Protein AF-A0A416MH92-F1 (afdb_monomer)

Sequence (114 aa):
MVQPNKKQSNAKLQWHPAFCAAAELELRLNKADLEFKREYNLSKKPLQMDLLIIEKRKNVQIQNEIGRIFRRHNVIEYKSPDDGMTIDDFFKTLGYAYLYKGLGEKVEQIPLES

pLDDT: mean 86.27, std 12.52, range [40.22, 97.62]

Structure (mmCIF, N/CA/C/O backbone):
data_AF-A0A416MH92-F1
#
_entry.id   AF-A0A416MH92-F1
#
loop_
_atom_site.group_PDB
_atom_site.id
_atom_site.type_symbol
_atom_site.label_atom_id
_atom_site.label_alt_id
_atom_site.label_comp_id
_atom_site.label_asym_id
_atom_site.label_entity_id
_atom_site.label_seq_id
_atom_site.pdbx_PDB_ins_code
_atom_site.Cartn_x
_atom_site.Cartn_y
_atom_site.Cartn_z
_atom_site.occupancy
_atom_site.B_iso_or_equ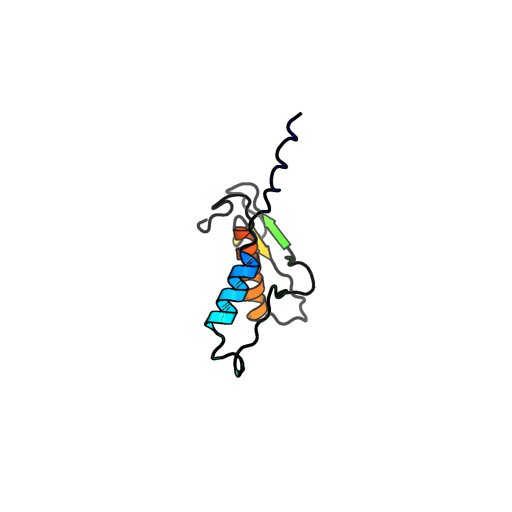iv
_atom_site.auth_seq_id
_atom_site.auth_comp_id
_atom_site.auth_asym_id
_atom_site.auth_atom_id
_atom_site.pdbx_PDB_model_num
ATOM 1 N N . MET A 1 1 ? -17.180 54.725 -21.999 1.00 40.22 1 MET A N 1
ATOM 2 C CA . MET A 1 1 ? -17.551 53.466 -21.317 1.00 40.22 1 MET A CA 1
ATOM 3 C C . MET A 1 1 ? -16.369 52.516 -21.443 1.00 40.22 1 MET A C 1
ATOM 5 O O . MET A 1 1 ? -16.037 52.139 -22.557 1.00 40.22 1 MET A O 1
ATOM 9 N N . VAL A 1 2 ? -15.666 52.233 -20.345 1.00 43.59 2 VAL A N 1
ATOM 10 C CA . VAL A 1 2 ? -14.498 51.334 -20.326 1.00 43.59 2 VAL A CA 1
ATOM 11 C C . VAL A 1 2 ? -15.014 49.918 -20.079 1.00 43.59 2 VAL A C 1
ATOM 13 O O . VAL A 1 2 ? -15.728 49.698 -19.103 1.00 43.59 2 VAL A O 1
ATOM 16 N N . GLN A 1 3 ? -14.715 48.975 -20.973 1.00 46.72 3 GLN A N 1
ATOM 17 C CA . GLN A 1 3 ? -15.085 47.572 -20.770 1.00 46.72 3 GLN A CA 1
ATOM 18 C C . GLN A 1 3 ? -14.257 46.982 -19.616 1.00 46.72 3 GLN A C 1
ATOM 20 O O . GLN A 1 3 ? -13.049 47.225 -19.560 1.00 46.72 3 GLN A O 1
ATOM 25 N N . PRO A 1 4 ? -14.861 46.213 -18.692 1.00 49.00 4 PRO A N 1
ATOM 26 C CA . PRO A 1 4 ? -14.122 45.632 -17.588 1.00 49.00 4 PRO A CA 1
ATOM 27 C C . PRO A 1 4 ? -13.193 44.527 -18.096 1.00 49.00 4 PRO A C 1
ATOM 29 O O . PRO A 1 4 ? -13.567 43.672 -18.900 1.00 49.00 4 PRO A O 1
ATOM 32 N N . ASN A 1 5 ? -11.964 44.569 -17.590 1.00 54.22 5 ASN A N 1
ATOM 33 C CA . ASN A 1 5 ? -10.897 43.614 -17.842 1.00 54.22 5 ASN A CA 1
ATOM 34 C C . ASN A 1 5 ? -11.395 42.186 -17.538 1.00 54.22 5 ASN A C 1
ATOM 36 O O . ASN A 1 5 ? -11.759 41.884 -16.397 1.00 54.22 5 ASN A O 1
ATOM 40 N N . LYS A 1 6 ? -11.438 41.303 -18.546 1.00 54.06 6 LYS A N 1
ATOM 41 C CA . LYS A 1 6 ? -11.735 39.877 -18.339 1.00 54.06 6 LYS A CA 1
ATOM 42 C C . LYS A 1 6 ? -10.662 39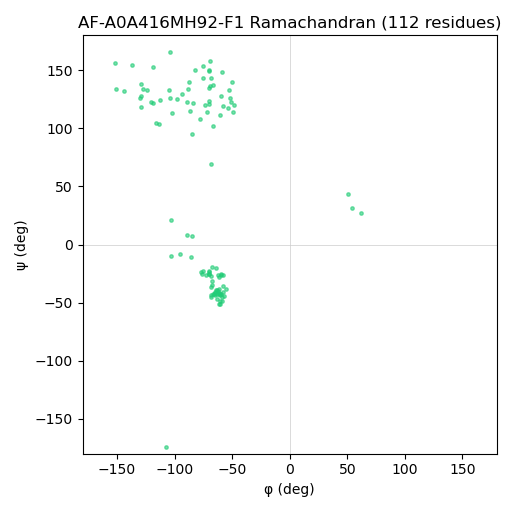.308 -17.409 1.00 54.06 6 LYS A C 1
ATOM 44 O O . LYS A 1 6 ? -9.507 39.198 -17.810 1.00 54.06 6 LYS A O 1
ATOM 49 N N . LYS A 1 7 ? -11.038 38.938 -16.178 1.00 54.69 7 LYS A N 1
ATOM 50 C CA . LYS A 1 7 ? -10.195 38.121 -15.291 1.00 54.69 7 LYS A CA 1
ATOM 51 C C . LYS A 1 7 ? -9.716 36.909 -16.091 1.00 54.69 7 LYS A C 1
ATOM 53 O O . LYS A 1 7 ? -10.538 36.080 -16.479 1.00 54.69 7 LYS A O 1
ATOM 58 N N . GLN A 1 8 ? -8.409 36.821 -16.341 1.00 59.78 8 GLN A N 1
ATOM 59 C CA . GLN A 1 8 ? -7.785 35.584 -16.797 1.00 59.78 8 GLN A CA 1
ATOM 60 C C . GLN A 1 8 ? -8.217 34.481 -15.832 1.00 59.78 8 GLN A C 1
ATOM 62 O O . GLN A 1 8 ? -8.057 34.605 -14.615 1.00 59.78 8 GLN A O 1
ATOM 67 N N . SER A 1 9 ? -8.844 33.438 -16.373 1.00 59.06 9 SER A N 1
ATOM 68 C CA . SER A 1 9 ? -9.186 32.246 -15.611 1.00 59.06 9 SER A CA 1
ATOM 69 C C . SER A 1 9 ? -7.924 31.756 -14.915 1.00 59.06 9 SER A C 1
ATOM 71 O O . SER A 1 9 ? -6.904 31.559 -15.575 1.00 59.06 9 SER A O 1
ATOM 73 N N . ASN A 1 10 ? -7.998 31.577 -13.598 1.00 60.97 10 ASN A N 1
ATOM 74 C CA . ASN A 1 10 ? -6.932 31.035 -12.764 1.00 60.97 10 ASN A CA 1
ATOM 75 C C . ASN A 1 10 ? -6.740 29.546 -13.107 1.00 60.97 10 ASN A C 1
ATOM 77 O O . ASN A 1 10 ? -7.160 28.659 -12.363 1.00 60.97 10 ASN A O 1
ATOM 81 N N . ALA A 1 11 ? -6.227 29.266 -14.306 1.00 67.25 11 ALA A N 1
ATOM 82 C CA . ALA A 1 11 ? -5.943 27.925 -14.771 1.00 67.25 11 ALA A CA 1
ATOM 83 C C . ALA A 1 11 ? -4.811 27.395 -13.892 1.00 67.25 11 ALA A C 1
ATOM 85 O O . ALA A 1 11 ? -3.661 27.805 -14.041 1.00 67.25 11 ALA A O 1
ATOM 86 N N . LYS A 1 12 ? -5.158 26.545 -12.915 1.00 76.94 12 LYS A N 1
ATOM 87 C CA . LYS A 1 12 ? -4.180 25.862 -12.063 1.00 76.94 12 LYS A CA 1
ATOM 88 C C . LYS A 1 12 ? -3.113 25.250 -12.964 1.00 76.94 12 LYS A C 1
ATOM 90 O O . LYS A 1 12 ? -3.431 24.432 -13.826 1.00 76.94 12 LYS A O 1
ATOM 95 N N . LEU A 1 13 ? -1.870 25.670 -12.757 1.00 80.75 13 LEU A N 1
ATOM 96 C CA . LEU A 1 13 ? -0.730 25.169 -13.505 1.00 80.75 13 LEU A CA 1
ATOM 97 C C . LEU A 1 13 ? -0.640 23.647 -13.320 1.00 80.75 13 LEU A C 1
ATOM 99 O O . LEU A 1 13 ? -0.534 23.152 -12.197 1.00 80.75 13 LEU A O 1
ATOM 103 N N . GLN A 1 14 ? -0.734 22.912 -14.426 1.00 82.19 14 GLN A N 1
ATOM 104 C CA . GLN A 1 14 ? -0.655 21.455 -14.445 1.00 82.19 14 GLN A CA 1
ATOM 105 C C . GLN A 1 14 ? 0.819 21.049 -14.505 1.00 82.19 14 GLN A C 1
ATOM 107 O O . GLN A 1 14 ? 1.422 21.015 -15.574 1.00 82.19 14 GLN A O 1
ATOM 112 N N . TRP A 1 15 ? 1.415 20.768 -13.348 1.00 90.81 15 TRP A N 1
ATOM 113 C CA . TRP A 1 15 ? 2.830 20.394 -13.254 1.00 90.81 15 TRP A CA 1
ATOM 114 C C . TRP A 1 15 ? 3.125 18.982 -13.763 1.00 90.81 15 TRP A C 1
ATOM 116 O O . TRP A 1 15 ? 4.235 18.723 -14.219 1.00 90.81 15 TRP A O 1
ATOM 126 N N . HIS A 1 16 ? 2.144 18.077 -13.716 1.00 88.25 16 HIS A N 1
ATOM 127 C CA . HIS A 1 16 ? 2.351 16.673 -14.072 1.00 88.25 16 HIS A CA 1
ATOM 128 C C . HIS A 1 16 ? 2.815 16.484 -15.534 1.00 88.25 16 HIS A C 1
ATOM 130 O O . HIS A 1 16 ? 3.861 15.865 -15.736 1.00 88.25 16 HIS A O 1
ATOM 136 N N . PRO A 1 17 ? 2.173 17.096 -16.554 1.00 91.00 17 PRO A N 1
ATOM 137 C CA . PRO A 1 17 ? 2.662 17.010 -17.933 1.00 91.00 17 PRO A CA 1
ATOM 138 C C . PRO A 1 17 ? 4.065 17.595 -18.135 1.00 91.00 17 PRO A C 1
ATOM 140 O O . PRO A 1 17 ? 4.859 17.030 -18.886 1.00 91.00 17 PRO A O 1
ATOM 143 N N . ALA A 1 18 ? 4.381 18.710 -17.465 1.00 91.69 18 ALA A N 1
ATOM 144 C CA . ALA A 1 18 ? 5.691 19.353 -17.567 1.00 91.69 18 ALA A CA 1
ATOM 145 C C . ALA A 1 18 ? 6.798 18.475 -16.964 1.00 91.69 18 ALA A C 1
ATOM 147 O O . ALA A 1 18 ? 7.855 18.312 -17.570 1.00 91.69 18 ALA A O 1
ATOM 148 N N . PHE A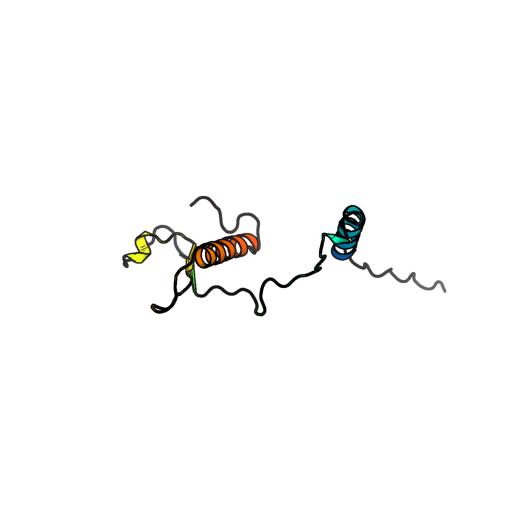 1 19 ? 6.526 17.858 -15.813 1.00 93.38 19 PHE A N 1
ATOM 149 C CA . PHE A 1 19 ? 7.422 16.901 -15.171 1.00 93.38 19 PHE A CA 1
ATOM 150 C C . PHE A 1 19 ? 7.697 15.683 -16.063 1.00 93.38 19 PHE A C 1
ATOM 152 O O . PHE A 1 19 ? 8.859 15.367 -16.312 1.00 93.38 19 PHE A O 1
ATOM 159 N N . CYS A 1 20 ? 6.653 15.034 -16.595 1.00 93.31 20 CYS A N 1
ATOM 160 C CA . CYS A 1 20 ? 6.828 13.869 -17.469 1.00 93.31 20 CYS A CA 1
ATOM 161 C C . CYS A 1 20 ? 7.652 14.211 -18.717 1.00 93.31 20 CYS A C 1
ATOM 163 O O . CYS A 1 20 ? 8.546 13.457 -19.091 1.00 93.31 20 CYS A O 1
ATOM 165 N N . ALA A 1 21 ? 7.386 15.366 -19.337 1.00 93.62 21 ALA A N 1
ATOM 166 C CA . ALA A 1 21 ? 8.131 15.815 -20.509 1.00 93.62 21 ALA A CA 1
ATOM 167 C C . ALA A 1 21 ? 9.607 16.106 -20.193 1.00 93.62 21 ALA A C 1
ATOM 169 O O . ALA A 1 21 ? 10.479 15.748 -20.981 1.00 93.62 21 ALA A O 1
ATOM 170 N N . ALA A 1 22 ? 9.897 16.723 -19.044 1.00 95.88 22 ALA A N 1
ATOM 171 C CA . ALA A 1 22 ? 11.267 16.984 -18.614 1.00 95.88 22 ALA A CA 1
ATOM 172 C C . ALA A 1 22 ? 12.041 15.682 -18.350 1.00 95.88 22 ALA A C 1
ATOM 174 O O . ALA A 1 22 ? 13.171 15.549 -18.811 1.00 95.88 22 ALA A O 1
ATOM 175 N N . ALA A 1 23 ? 11.424 14.703 -17.681 1.00 95.06 23 ALA A N 1
ATOM 176 C CA . ALA A 1 23 ? 12.044 13.402 -17.421 1.00 95.06 23 ALA A CA 1
ATOM 177 C C . ALA A 1 23 ? 12.352 12.630 -18.718 1.00 95.06 23 ALA A C 1
ATOM 179 O O . ALA A 1 23 ? 13.434 12.068 -18.870 1.00 95.06 23 ALA A O 1
ATOM 180 N N . GLU A 1 24 ? 11.428 12.640 -19.681 1.00 95.31 24 GLU A N 1
ATOM 181 C CA . GLU A 1 24 ? 11.651 12.047 -21.006 1.00 95.31 24 GLU A CA 1
ATOM 182 C C . GLU A 1 24 ? 12.761 12.757 -21.789 1.00 95.31 24 GLU A C 1
ATOM 184 O O . GLU A 1 24 ? 13.551 12.104 -22.471 1.00 95.31 24 GLU A O 1
ATOM 189 N N . LEU A 1 25 ? 12.831 14.090 -21.699 1.00 96.44 25 LEU A N 1
ATOM 190 C CA . LEU A 1 25 ? 13.880 14.871 -22.349 1.00 96.44 25 LEU A CA 1
ATOM 191 C C . LEU A 1 25 ? 15.256 14.570 -21.746 1.00 96.44 25 LEU A C 1
ATOM 193 O O . LEU A 1 25 ? 16.218 14.411 -22.495 1.00 96.44 25 LEU A O 1
ATOM 197 N N . GLU A 1 26 ? 15.340 14.469 -20.422 1.00 97.62 26 GLU A N 1
ATOM 198 C CA . GLU A 1 26 ? 16.574 14.138 -19.706 1.00 97.62 26 GLU A CA 1
ATOM 199 C C . GLU A 1 26 ? 17.100 12.755 -20.119 1.00 97.62 26 GLU A C 1
ATOM 201 O O . GLU A 1 26 ? 18.278 12.587 -20.428 1.00 97.62 26 GLU A O 1
ATOM 206 N N . LEU A 1 27 ? 16.204 11.772 -20.239 1.00 96.50 27 LEU A N 1
ATOM 207 C CA . LEU A 1 27 ? 16.545 10.383 -20.565 1.00 96.50 27 LEU A CA 1
ATOM 208 C C . LEU A 1 27 ? 16.584 10.084 -22.075 1.00 96.50 27 LEU A C 1
ATOM 210 O O . LEU A 1 27 ? 16.739 8.931 -22.485 1.00 96.50 27 LEU A O 1
ATOM 214 N N . ARG A 1 28 ? 16.472 11.107 -22.935 1.00 94.12 28 ARG A N 1
ATOM 215 C CA . ARG A 1 28 ? 16.308 10.941 -24.393 1.00 94.12 28 ARG A CA 1
ATOM 216 C C . ARG A 1 28 ? 17.449 10.193 -25.083 1.00 94.12 28 ARG A C 1
ATOM 218 O O . ARG A 1 28 ? 17.231 9.626 -26.152 1.00 94.12 28 ARG A O 1
ATOM 225 N N . LEU A 1 29 ? 18.660 10.222 -24.520 1.00 97.19 29 LEU A N 1
ATOM 226 C CA . LEU A 1 29 ? 19.826 9.546 -25.100 1.00 97.19 29 LEU A CA 1
ATOM 227 C C . LEU A 1 29 ? 19.716 8.017 -25.005 1.00 97.19 29 LEU A C 1
ATOM 229 O O . LEU A 1 29 ? 20.272 7.324 -25.848 1.00 97.19 29 LEU A O 1
ATOM 233 N N . ASN A 1 30 ? 18.935 7.501 -24.052 1.00 97.25 30 ASN A N 1
ATOM 234 C CA . ASN A 1 30 ? 18.681 6.072 -23.850 1.00 97.25 30 ASN A CA 1
ATOM 235 C C . ASN A 1 30 ? 17.306 5.641 -24.379 1.00 97.25 30 ASN A C 1
A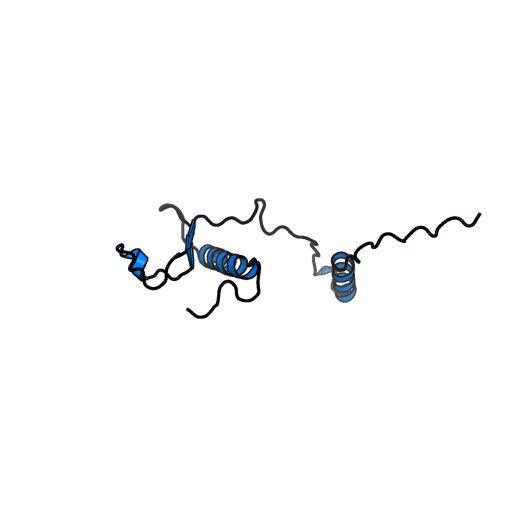TOM 237 O O . ASN A 1 30 ? 16.766 4.619 -23.970 1.00 97.25 30 ASN A O 1
ATOM 241 N N . LYS A 1 31 ? 16.704 6.408 -25.299 1.00 91.19 31 LYS A N 1
ATOM 242 C CA . LYS A 1 31 ? 15.344 6.145 -25.798 1.00 91.19 31 LYS A CA 1
ATOM 243 C C . LYS A 1 31 ? 15.182 4.773 -26.470 1.00 91.19 31 LYS A C 1
ATOM 245 O O . LYS A 1 31 ? 14.073 4.257 -26.509 1.00 91.19 31 LYS A O 1
ATOM 250 N N . ALA A 1 32 ? 16.257 4.194 -27.008 1.00 94.50 32 ALA A N 1
ATOM 251 C CA . ALA A 1 32 ? 16.222 2.842 -27.569 1.00 94.50 32 ALA A CA 1
ATOM 252 C C . ALA A 1 32 ? 16.072 1.752 -26.490 1.00 94.50 32 ALA A C 1
ATOM 254 O O . ALA A 1 32 ? 15.532 0.689 -26.780 1.00 94.50 32 ALA A O 1
ATOM 255 N N . ASP A 1 33 ? 16.500 2.039 -25.258 1.00 97.06 33 ASP A N 1
ATOM 256 C CA . ASP A 1 33 ? 16.549 1.088 -24.144 1.00 97.06 33 ASP A CA 1
ATOM 257 C C . ASP A 1 33 ? 15.405 1.293 -23.133 1.00 97.06 33 ASP A C 1
ATOM 259 O O . ASP A 1 33 ? 15.223 0.481 -22.227 1.00 97.06 33 ASP A O 1
ATOM 263 N N . LEU A 1 34 ? 14.642 2.389 -23.254 1.00 95.12 34 LEU A N 1
ATOM 264 C CA . LEU A 1 34 ? 13.652 2.824 -22.266 1.00 95.12 34 LEU A CA 1
ATOM 265 C C . LEU A 1 34 ? 12.252 2.980 -22.870 1.00 95.12 34 LEU A C 1
ATOM 267 O O . LEU A 1 34 ? 12.059 3.647 -23.887 1.00 95.12 34 LEU A O 1
ATOM 271 N N . GLU A 1 35 ? 11.250 2.431 -22.179 1.00 94.94 35 GLU A N 1
ATOM 272 C CA . GLU A 1 35 ? 9.832 2.624 -22.489 1.00 94.94 35 GLU A CA 1
ATOM 273 C C . GLU A 1 35 ? 9.197 3.611 -21.500 1.00 94.94 35 GLU A C 1
ATOM 275 O O . GLU A 1 35 ? 9.242 3.419 -20.284 1.00 94.94 35 GLU A O 1
ATOM 280 N N . PHE A 1 36 ? 8.554 4.655 -22.024 1.00 92.44 36 PHE A N 1
ATOM 281 C CA . PHE A 1 36 ? 7.874 5.664 -21.215 1.00 92.44 36 PHE A CA 1
ATOM 282 C C . PHE A 1 36 ? 6.363 5.427 -21.231 1.00 92.44 36 PHE A C 1
ATOM 284 O O . PHE A 1 36 ? 5.702 5.600 -22.254 1.00 92.44 36 PHE A O 1
ATOM 291 N N . LYS A 1 37 ? 5.803 5.054 -20.076 1.00 92.50 37 LYS A N 1
ATOM 292 C CA . LYS A 1 37 ? 4.357 4.916 -19.857 1.00 92.50 37 LYS A CA 1
ATOM 293 C C . LYS A 1 37 ? 3.895 5.967 -18.857 1.00 92.50 37 LYS A C 1
ATOM 295 O O . LYS A 1 37 ? 4.125 5.832 -17.657 1.00 92.50 37 LYS A O 1
ATOM 300 N N . ARG A 1 38 ? 3.252 7.026 -19.351 1.00 90.69 38 ARG A N 1
ATOM 301 C CA . ARG A 1 38 ? 2.622 8.044 -18.497 1.00 90.69 38 ARG A CA 1
ATOM 302 C C . ARG A 1 38 ? 1.323 7.494 -17.912 1.00 90.69 38 ARG A C 1
ATOM 304 O O . ARG A 1 38 ? 0.621 6.758 -18.597 1.00 90.69 38 ARG A O 1
ATOM 311 N N . GLU A 1 39 ? 1.029 7.857 -16.664 1.00 87.00 39 GLU A N 1
ATOM 312 C CA . GLU A 1 39 ? -0.237 7.528 -15.982 1.00 87.00 39 GLU A CA 1
ATOM 313 C C . GLU A 1 39 ? -0.607 6.031 -16.065 1.00 87.00 39 GLU A C 1
ATOM 315 O O . GLU A 1 39 ? -1.744 5.648 -16.341 1.00 87.00 39 GLU A O 1
ATOM 320 N N . TYR A 1 40 ? 0.381 5.156 -15.853 1.00 88.00 40 TYR A N 1
ATOM 321 C CA . TYR A 1 40 ? 0.182 3.713 -15.948 1.00 88.00 40 TYR A CA 1
ATOM 322 C C . TYR A 1 40 ? -0.675 3.179 -14.793 1.00 88.00 40 TYR A C 1
ATOM 324 O O . TYR A 1 40 ? -0.309 3.280 -13.621 1.00 88.00 40 TYR A O 1
ATOM 332 N N . ASN A 1 41 ? -1.801 2.551 -15.131 1.00 85.38 41 ASN A N 1
ATOM 333 C CA . ASN A 1 41 ? -2.676 1.923 -14.149 1.00 85.38 41 ASN A CA 1
ATOM 334 C C . ASN A 1 41 ? -2.060 0.622 -13.624 1.00 85.38 41 ASN A C 1
ATOM 336 O O . ASN A 1 41 ? -1.869 -0.335 -14.373 1.00 85.38 41 ASN A O 1
ATOM 340 N N . LEU A 1 42 ? -1.824 0.560 -12.313 1.00 83.12 42 LEU A N 1
ATOM 341 C CA . LEU A 1 42 ? -1.300 -0.638 -11.644 1.00 83.12 42 LEU A CA 1
ATOM 342 C C . LEU A 1 42 ? -2.292 -1.813 -11.645 1.00 83.12 42 LEU A C 1
ATOM 344 O O . LEU A 1 42 ? -1.899 -2.957 -11.441 1.00 83.12 42 LEU A O 1
ATOM 348 N N . SER A 1 43 ? -3.582 -1.553 -11.861 1.00 78.44 43 SER A N 1
ATOM 349 C CA . SER A 1 43 ? -4.624 -2.580 -11.896 1.00 78.44 43 SER A CA 1
ATOM 350 C C . SER A 1 43 ? -5.787 -2.169 -12.801 1.00 78.44 43 SER A C 1
ATOM 352 O O . SER A 1 43 ? -6.009 -0.991 -13.072 1.00 78.44 43 SER A O 1
ATOM 354 N N . LYS A 1 44 ? -6.534 -3.162 -13.301 1.00 79.00 44 LYS A N 1
ATOM 355 C CA . LYS A 1 44 ? -7.718 -2.942 -14.156 1.00 79.00 44 LYS A CA 1
ATOM 356 C C . LYS A 1 44 ? -8.947 -2.468 -13.373 1.00 79.00 44 LYS A C 1
ATOM 358 O O . LYS A 1 44 ? -9.870 -1.916 -13.961 1.00 79.00 44 LYS A O 1
ATOM 363 N N . LYS A 1 45 ? -8.986 -2.744 -12.071 1.00 81.56 45 LYS A N 1
ATOM 364 C CA . LYS A 1 45 ? -10.055 -2.354 -11.147 1.00 81.56 45 LYS A CA 1
ATOM 365 C C . LYS A 1 45 ? -9.458 -1.451 -10.071 1.00 81.56 45 LYS A C 1
ATOM 367 O O . LYS A 1 45 ? -8.281 -1.620 -9.780 1.00 81.56 45 LYS A O 1
ATOM 372 N N . PRO A 1 46 ? -10.236 -0.546 -9.459 1.00 84.62 46 PRO A N 1
ATOM 373 C CA . PRO A 1 46 ? -9.773 0.192 -8.291 1.00 84.62 46 PRO A CA 1
ATOM 374 C C . PRO A 1 46 ? -9.198 -0.751 -7.227 1.00 84.62 46 PRO A C 1
ATOM 376 O O . PRO A 1 46 ? -9.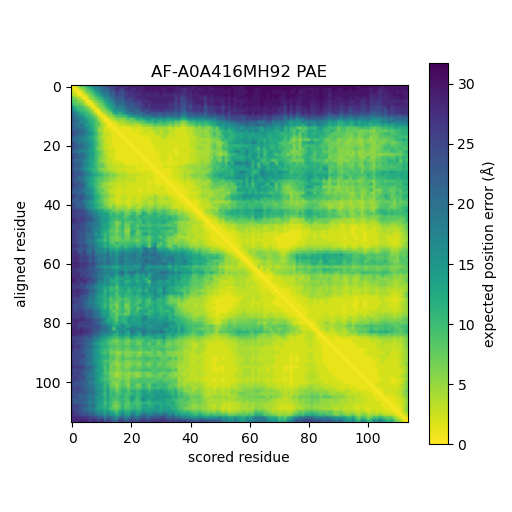742 -1.831 -6.996 1.00 84.62 46 PRO A O 1
ATOM 379 N N . LEU A 1 47 ? -8.098 -0.336 -6.598 1.00 87.69 47 LEU A N 1
ATOM 380 C CA . LEU A 1 47 ? -7.477 -1.077 -5.501 1.00 87.69 47 LEU A CA 1
ATOM 381 C C . LEU A 1 47 ? -8.481 -1.221 -4.351 1.00 87.69 47 LEU A C 1
ATOM 383 O O . LEU A 1 47 ? -9.056 -0.233 -3.893 1.00 87.69 47 LEU A O 1
ATOM 387 N N . GLN A 1 48 ? -8.677 -2.454 -3.894 1.00 90.06 48 GLN A N 1
ATOM 388 C CA . GLN A 1 48 ? -9.618 -2.800 -2.836 1.00 90.06 48 GLN A CA 1
ATOM 389 C C . GLN A 1 48 ? -9.020 -3.923 -1.987 1.00 90.06 48 GLN A C 1
ATOM 391 O O . GLN A 1 48 ? -8.507 -4.898 -2.534 1.00 90.06 48 GLN A O 1
ATOM 396 N N . MET A 1 49 ? -9.074 -3.751 -0.666 1.00 94.06 49 MET A N 1
ATOM 397 C CA . MET A 1 49 ? -8.722 -4.793 0.301 1.00 94.06 49 MET A CA 1
ATOM 398 C C . MET A 1 49 ? -9.902 -5.733 0.495 1.00 94.06 49 MET A C 1
ATOM 400 O O . MET A 1 49 ? -11.049 -5.272 0.466 1.00 94.06 49 MET A O 1
ATOM 404 N N . ASP A 1 50 ? -9.627 -6.994 0.805 1.00 93.75 50 ASP A N 1
ATOM 405 C CA . ASP A 1 50 ? -10.692 -7.933 1.161 1.00 93.75 50 ASP A CA 1
ATOM 406 C C . ASP A 1 50 ? -11.334 -7.577 2.509 1.00 93.75 50 ASP A C 1
ATOM 408 O O . ASP A 1 50 ? -12.562 -7.556 2.634 1.00 93.75 50 ASP A O 1
ATOM 412 N N . LEU A 1 51 ? -10.523 -7.263 3.529 1.00 95.44 51 LEU A N 1
ATOM 413 C CA . LEU A 1 51 ? -11.029 -6.920 4.856 1.00 95.44 51 LEU A CA 1
ATOM 414 C C . LEU A 1 51 ? -10.112 -5.950 5.617 1.00 95.44 51 LEU A C 1
ATOM 416 O O . LEU A 1 51 ? -8.903 -6.142 5.734 1.00 95.44 51 LEU A O 1
ATOM 420 N N . LEU A 1 52 ? -10.730 -4.924 6.207 1.00 95.31 52 LEU A N 1
ATOM 421 C CA . LEU A 1 52 ? -10.099 -3.981 7.129 1.00 95.31 52 LEU A CA 1
ATOM 422 C C . LEU A 1 52 ? -10.816 -4.029 8.481 1.00 95.31 52 LEU A C 1
ATOM 424 O O . LEU A 1 52 ? -12.014 -3.756 8.570 1.00 95.31 52 LEU A O 1
ATOM 428 N N . ILE A 1 53 ? -10.071 -4.322 9.547 1.00 93.56 53 ILE A N 1
ATOM 429 C CA . ILE A 1 53 ? -10.585 -4.330 10.922 1.00 93.56 53 ILE A CA 1
ATOM 430 C C . ILE A 1 53 ? -9.926 -3.199 11.709 1.00 93.56 53 ILE A C 1
ATOM 432 O O . ILE A 1 53 ? -8.700 -3.136 11.807 1.00 93.56 53 ILE A O 1
ATOM 436 N N . ILE A 1 54 ? -10.749 -2.326 12.300 1.00 93.25 54 ILE A N 1
ATOM 437 C CA . ILE A 1 54 ? -10.296 -1.177 13.094 1.00 93.25 54 ILE A CA 1
ATOM 438 C C . ILE A 1 54 ? -10.804 -1.298 14.529 1.00 93.25 54 ILE A C 1
ATOM 440 O O . ILE A 1 54 ? -12.014 -1.301 14.782 1.00 93.25 54 ILE A O 1
ATOM 444 N N . GLU A 1 55 ? -9.881 -1.312 15.484 1.00 90.25 55 GLU A N 1
ATOM 445 C CA . GLU A 1 55 ? -10.209 -1.214 16.899 1.00 90.25 55 GLU A CA 1
ATOM 446 C C . GLU A 1 55 ? -10.667 0.206 17.241 1.00 90.25 55 GLU A C 1
ATOM 448 O O . GLU A 1 55 ? -9.912 1.183 17.190 1.00 90.25 55 GLU A O 1
ATOM 453 N N . LYS A 1 56 ? -11.944 0.330 17.613 1.00 88.56 56 LYS A N 1
ATOM 454 C CA . LYS A 1 56 ? -12.561 1.622 17.951 1.00 88.56 56 LYS A CA 1
ATOM 455 C C . LYS A 1 56 ? -12.155 2.143 19.329 1.00 88.56 56 LYS A C 1
ATOM 457 O O . LYS A 1 56 ? -12.243 3.342 19.580 1.00 88.56 56 LYS A O 1
ATOM 462 N N . ARG A 1 57 ? -11.766 1.252 20.243 1.00 84.19 57 ARG A N 1
ATOM 463 C CA . ARG A 1 57 ? -11.432 1.565 21.637 1.00 84.19 57 ARG A CA 1
ATOM 464 C C . ARG A 1 57 ? -10.082 0.947 21.969 1.00 84.19 57 ARG A C 1
ATOM 466 O O . ARG A 1 57 ? -9.831 -0.191 21.598 1.00 84.19 57 ARG A O 1
ATOM 473 N N . LYS A 1 58 ? -9.242 1.694 22.685 1.00 78.00 58 LYS A N 1
ATOM 474 C CA . LYS A 1 58 ? -7.967 1.176 23.194 1.00 78.00 58 LYS A CA 1
ATOM 475 C C . LYS A 1 58 ? -8.221 0.152 24.307 1.00 78.00 58 LYS A C 1
ATOM 477 O O . LYS A 1 58 ? -9.196 0.291 25.044 1.00 78.00 58 LYS A O 1
ATOM 482 N N . ASN A 1 59 ? -7.315 -0.816 24.444 1.00 76.00 59 ASN A N 1
ATOM 483 C CA . ASN A 1 59 ? -7.287 -1.814 25.522 1.00 76.00 59 ASN A CA 1
ATOM 484 C C . ASN A 1 59 ? -8.523 -2.730 25.585 1.00 76.00 59 ASN A C 1
ATOM 486 O O . ASN A 1 59 ? -8.883 -3.215 26.657 1.00 76.00 59 ASN A O 1
ATOM 490 N N . VAL A 1 60 ? -9.193 -2.965 24.454 1.00 81.56 60 VAL A N 1
ATOM 491 C CA . VAL A 1 60 ? -10.246 -3.983 24.381 1.00 81.56 60 VAL A CA 1
ATOM 492 C C . VAL A 1 60 ? -9.594 -5.330 24.124 1.00 81.56 60 VAL A C 1
ATOM 494 O O . VAL A 1 60 ? -8.913 -5.510 23.122 1.00 81.56 60 VAL A O 1
ATOM 497 N N . GLN A 1 61 ? -9.826 -6.290 25.013 1.00 78.75 61 GLN A N 1
ATOM 498 C CA . GLN A 1 61 ? -9.396 -7.660 24.783 1.00 78.75 61 GLN A CA 1
ATOM 499 C C . GLN A 1 61 ? -10.371 -8.334 23.814 1.00 78.75 61 GLN A C 1
ATOM 501 O O . GLN A 1 61 ? -11.513 -8.634 24.168 1.00 78.75 61 GLN A O 1
ATOM 506 N N . ILE A 1 62 ? -9.928 -8.560 22.578 1.00 84.75 62 ILE A N 1
ATOM 507 C CA . ILE A 1 62 ? -10.670 -9.389 21.628 1.00 84.75 62 ILE A CA 1
ATOM 508 C C . ILE A 1 62 ? -10.588 -10.837 22.125 1.00 84.75 62 ILE A C 1
ATOM 510 O O . ILE A 1 62 ? -9.499 -11.358 22.354 1.00 84.75 62 ILE A O 1
ATOM 514 N N . GLN A 1 63 ? -11.745 -11.469 22.338 1.00 85.69 63 GLN A N 1
ATOM 515 C CA . GLN A 1 63 ? -11.822 -12.781 22.993 1.00 85.69 63 GLN A CA 1
ATOM 516 C C . GLN A 1 63 ? -11.206 -13.911 22.155 1.00 85.69 63 GLN A C 1
ATOM 518 O O . GLN A 1 63 ? -10.657 -14.859 22.713 1.00 85.69 63 GLN A O 1
ATOM 523 N N . ASN A 1 64 ? -11.277 -13.804 20.827 1.00 87.44 64 ASN A N 1
ATOM 524 C CA . ASN A 1 64 ? -10.802 -14.839 19.912 1.00 87.44 64 ASN A CA 1
ATOM 525 C C . ASN A 1 64 ? -9.270 -14.866 19.822 1.00 87.44 64 ASN A C 1
ATOM 527 O O . ASN A 1 64 ? -8.605 -13.839 19.949 1.00 87.44 64 ASN A O 1
ATOM 531 N N . GLU A 1 65 ? -8.714 -16.033 19.496 1.00 88.06 65 GLU A N 1
ATOM 532 C CA . GLU A 1 65 ? -7.264 -16.259 19.399 1.00 88.06 65 GLU A CA 1
ATOM 533 C C . GLU A 1 65 ? -6.581 -15.316 18.406 1.00 88.06 65 GLU A C 1
ATOM 535 O O . GLU A 1 65 ? -5.562 -14.709 18.734 1.00 88.06 65 GLU A O 1
ATOM 540 N N . ILE A 1 66 ? -7.187 -15.121 17.232 1.00 86.00 66 ILE A N 1
ATOM 541 C CA . ILE A 1 66 ? -6.671 -14.204 16.207 1.00 86.00 66 ILE A CA 1
ATOM 542 C C . ILE A 1 66 ? -6.629 -12.749 16.695 1.00 86.00 66 ILE A C 1
ATOM 544 O O . ILE A 1 66 ? -5.776 -11.971 16.282 1.00 86.00 66 ILE A O 1
ATOM 548 N N . GLY A 1 67 ? -7.490 -12.390 17.647 1.00 85.44 67 GLY A N 1
ATOM 549 C CA . GLY A 1 67 ? -7.499 -11.069 18.260 1.00 85.44 67 GLY A CA 1
ATOM 550 C C . GLY A 1 67 ? -6.228 -10.753 19.048 1.00 85.44 67 GLY A C 1
ATOM 551 O O . GLY A 1 67 ? -5.919 -9.585 19.246 1.00 85.44 67 GLY A O 1
ATOM 552 N N . ARG A 1 68 ? -5.450 -11.766 19.460 1.00 86.69 68 ARG A N 1
ATOM 553 C CA . ARG A 1 68 ? -4.188 -11.565 20.194 1.00 86.69 68 ARG A CA 1
ATOM 554 C C . ARG A 1 68 ? -3.084 -10.940 19.345 1.00 86.69 68 ARG A C 1
ATOM 556 O O . ARG A 1 68 ? -2.192 -10.312 19.903 1.00 86.69 68 ARG A O 1
ATOM 563 N N . ILE A 1 69 ? -3.123 -11.138 18.027 1.00 87.94 69 ILE A N 1
ATOM 564 C CA . ILE A 1 69 ? -2.138 -10.565 17.098 1.00 87.94 69 ILE A CA 1
ATOM 565 C C . ILE A 1 69 ? -2.615 -9.248 16.482 1.00 87.94 69 ILE A C 1
ATOM 567 O O . ILE A 1 69 ? -1.838 -8.582 15.796 1.00 87.94 69 ILE A O 1
ATOM 571 N N . PHE A 1 70 ? -3.877 -8.871 16.710 1.00 88.62 70 PHE A N 1
ATOM 572 C CA . PHE A 1 70 ? -4.427 -7.647 16.153 1.00 88.62 70 PHE A CA 1
ATOM 573 C C . PHE A 1 70 ? -3.780 -6.415 16.783 1.00 88.62 70 PHE A C 1
ATOM 575 O O . PHE A 1 70 ? -3.440 -6.358 17.965 1.00 88.62 70 PHE A O 1
ATOM 582 N N . ARG A 1 71 ? -3.593 -5.414 15.933 1.00 88.25 71 ARG A N 1
ATOM 583 C CA . ARG A 1 71 ? -3.248 -4.044 16.288 1.00 88.25 71 ARG A CA 1
ATOM 584 C C . ARG A 1 71 ? -4.474 -3.168 16.069 1.00 88.25 71 ARG A C 1
ATOM 586 O O . ARG A 1 71 ? -5.547 -3.634 15.695 1.00 88.25 71 ARG A O 1
ATOM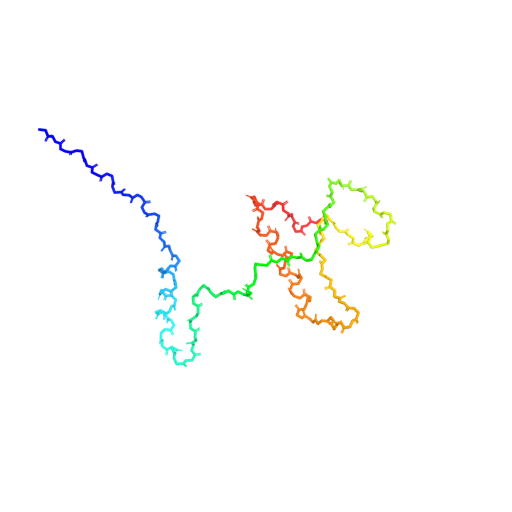 593 N N . ARG A 1 72 ? -4.317 -1.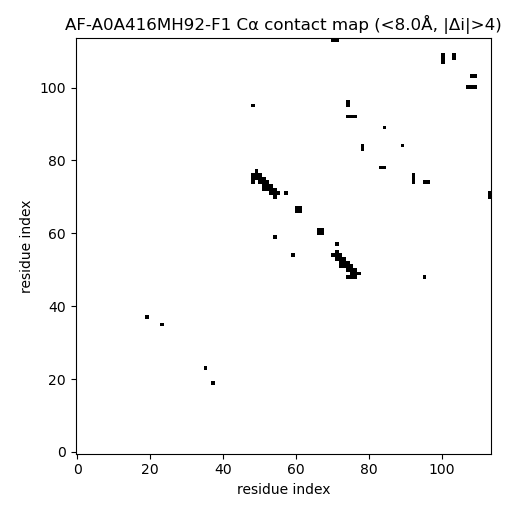855 16.237 1.00 89.81 72 ARG A N 1
ATOM 594 C CA . ARG A 1 72 ? -5.430 -0.917 16.049 1.00 89.81 72 ARG A CA 1
ATOM 595 C C . ARG A 1 72 ? -6.054 -0.985 14.649 1.00 89.81 72 ARG A C 1
ATOM 597 O O . ARG A 1 72 ? -7.260 -0.801 14.524 1.00 89.81 72 ARG A O 1
ATOM 604 N N . HIS A 1 73 ? -5.248 -1.211 13.615 1.00 92.44 73 HIS A N 1
ATOM 605 C CA . HIS A 1 73 ? -5.702 -1.352 12.232 1.00 92.44 73 HIS A CA 1
ATOM 606 C C . HIS A 1 73 ? -5.098 -2.630 11.658 1.00 92.44 73 HIS A C 1
ATOM 608 O O . HIS A 1 73 ? -3.886 -2.817 11.741 1.00 92.44 73 HIS A O 1
ATOM 614 N N . ASN A 1 74 ? -5.935 -3.490 11.086 1.00 92.62 74 ASN A N 1
ATOM 615 C CA . ASN A 1 74 ? -5.533 -4.794 10.570 1.00 92.62 74 ASN A CA 1
ATOM 616 C C . ASN A 1 74 ? -6.053 -4.939 9.144 1.00 92.62 74 ASN A C 1
ATOM 618 O O . ASN A 1 74 ? -7.266 -4.905 8.930 1.00 92.62 74 ASN A O 1
ATOM 622 N N . VAL A 1 75 ? -5.133 -5.083 8.194 1.00 95.06 75 VAL A N 1
ATOM 623 C CA . VAL A 1 75 ? -5.432 -5.405 6.796 1.00 95.06 75 VAL A CA 1
ATOM 624 C C . VAL A 1 75 ? -5.352 -6.916 6.641 1.00 95.06 75 VAL A C 1
ATOM 626 O O . VAL A 1 75 ? -4.375 -7.524 7.075 1.00 95.06 75 VAL A O 1
ATOM 629 N N . ILE A 1 76 ? -6.381 -7.513 6.051 1.00 93.88 76 ILE A N 1
ATOM 630 C CA . ILE A 1 76 ? -6.474 -8.955 5.837 1.00 93.88 76 ILE A CA 1
ATOM 631 C C . ILE A 1 76 ? -6.834 -9.190 4.373 1.00 93.88 76 ILE A C 1
ATOM 633 O O . ILE A 1 76 ? -7.835 -8.666 3.889 1.00 93.88 76 ILE A O 1
ATOM 637 N N . GLU A 1 77 ? -6.023 -10.003 3.701 1.00 93.75 77 GLU A N 1
ATOM 638 C CA . GLU A 1 77 ? -6.315 -10.555 2.378 1.00 93.75 77 GLU A CA 1
ATOM 639 C C . GLU A 1 77 ? -6.699 -12.024 2.530 1.00 93.75 77 GLU A C 1
ATOM 641 O O . GLU A 1 77 ? -6.041 -12.785 3.248 1.00 93.75 77 GLU A O 1
ATOM 646 N N . TYR A 1 78 ? -7.780 -12.417 1.868 1.00 92.38 78 TYR A N 1
ATOM 647 C CA . TYR A 1 78 ? -8.236 -13.793 1.843 1.00 92.38 78 TYR A CA 1
ATOM 648 C C . TYR A 1 78 ? -7.548 -14.551 0.709 1.00 92.38 78 TYR A C 1
ATOM 650 O O . TYR A 1 78 ? -7.395 -14.062 -0.409 1.00 92.38 78 TYR A O 1
ATOM 658 N N . LYS A 1 79 ? -7.167 -15.794 0.993 1.00 89.44 79 LYS A N 1
ATOM 659 C CA . LYS A 1 79 ? -6.706 -16.756 -0.008 1.00 89.44 79 LYS A CA 1
ATOM 660 C C . LYS A 1 79 ? -7.519 -18.024 0.174 1.00 89.44 79 LYS A C 1
ATOM 662 O O . LYS A 1 79 ? -7.727 -18.458 1.311 1.00 89.44 79 LYS A O 1
ATOM 667 N N . SER A 1 80 ? -8.016 -18.583 -0.926 1.00 91.25 80 SER A N 1
ATOM 668 C CA . SER A 1 80 ? -8.739 -19.846 -0.838 1.00 91.25 80 SER A CA 1
ATOM 669 C C . SER A 1 80 ? -7.770 -20.982 -0.482 1.00 91.25 80 SER A C 1
ATOM 671 O O . SER A 1 80 ? -6.568 -20.849 -0.713 1.00 91.25 80 SER A O 1
ATOM 673 N N . PRO A 1 81 ? -8.252 -22.102 0.082 1.00 88.62 81 PRO A N 1
ATOM 674 C CA . PRO A 1 81 ? -7.397 -23.251 0.388 1.00 88.62 81 PRO A CA 1
ATOM 675 C C . PRO A 1 81 ? -6.664 -23.821 -0.833 1.00 88.62 81 PRO A C 1
ATOM 677 O O . PRO A 1 81 ? -5.598 -24.412 -0.680 1.00 88.62 81 PRO A O 1
ATOM 680 N N . ASP A 1 82 ? -7.236 -23.632 -2.024 1.00 91.44 82 ASP A N 1
ATOM 681 C CA . ASP A 1 82 ? -6.671 -24.089 -3.293 1.00 91.44 82 ASP A CA 1
ATOM 682 C C . ASP A 1 82 ? -5.671 -23.077 -3.889 1.00 91.44 82 ASP A C 1
ATOM 684 O O . ASP A 1 82 ? -4.944 -23.403 -4.829 1.00 91.44 82 ASP A O 1
ATOM 688 N N . ASP A 1 83 ? -5.600 -21.857 -3.340 1.00 89.00 83 ASP A N 1
ATOM 689 C CA . ASP A 1 83 ? -4.644 -20.837 -3.761 1.00 89.00 83 ASP A CA 1
ATOM 690 C C . ASP A 1 83 ? -3.325 -20.956 -2.995 1.00 89.00 83 ASP A C 1
ATOM 692 O O . ASP A 1 83 ? -3.274 -20.997 -1.764 1.00 89.00 83 ASP A O 1
ATOM 696 N N . GLY A 1 84 ? -2.216 -20.882 -3.728 1.00 87.56 84 GLY A N 1
ATOM 697 C CA . GLY A 1 84 ? -0.912 -20.657 -3.118 1.00 87.56 84 GLY A CA 1
ATOM 698 C C . GLY A 1 84 ? -0.821 -19.259 -2.499 1.00 87.56 84 GLY A C 1
ATOM 699 O O . GLY A 1 84 ? -1.228 -18.266 -3.109 1.00 87.56 84 GLY A O 1
ATOM 700 N N . MET A 1 85 ? -0.236 -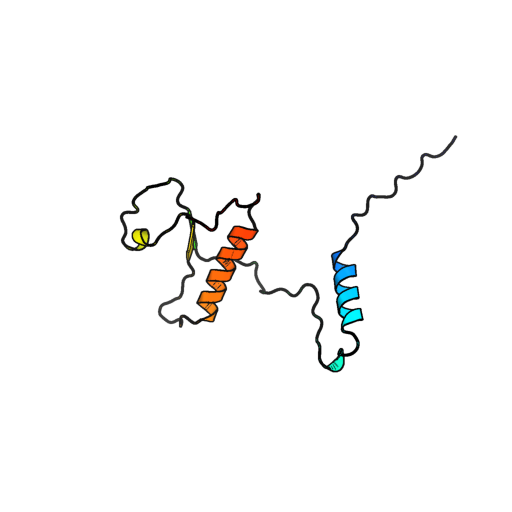19.172 -1.303 1.00 90.44 85 MET A N 1
ATOM 701 C CA . MET A 1 85 ? 0.258 -17.911 -0.753 1.00 90.44 85 MET A CA 1
ATOM 702 C C . MET A 1 85 ? 1.682 -17.684 -1.258 1.00 90.44 85 MET A C 1
ATOM 704 O O . MET A 1 85 ? 2.593 -18.451 -0.947 1.00 90.44 85 MET A O 1
ATOM 708 N N . THR A 1 86 ? 1.865 -16.637 -2.054 1.00 93.06 86 THR A N 1
ATOM 709 C CA . THR A 1 86 ? 3.165 -16.261 -2.616 1.00 93.06 86 THR A CA 1
ATOM 710 C C . THR A 1 86 ? 3.751 -15.054 -1.891 1.00 93.06 86 THR A C 1
ATOM 712 O O . THR A 1 86 ? 3.061 -14.331 -1.169 1.00 93.06 86 THR A O 1
ATOM 715 N N . ILE A 1 87 ? 5.040 -14.796 -2.111 1.00 95.25 87 ILE A N 1
ATOM 716 C CA . ILE A 1 87 ? 5.682 -13.570 -1.624 1.00 95.25 87 ILE A CA 1
ATOM 717 C C . ILE A 1 87 ? 5.039 -12.305 -2.225 1.00 95.25 87 ILE A C 1
ATOM 719 O O . ILE A 1 87 ? 4.988 -11.265 -1.569 1.00 95.25 87 ILE A O 1
ATOM 723 N N . ASP A 1 88 ? 4.471 -12.404 -3.428 1.00 92.75 88 ASP A N 1
ATOM 724 C CA . ASP A 1 88 ? 3.786 -11.291 -4.084 1.00 92.75 88 ASP A CA 1
ATOM 725 C C . ASP A 1 88 ? 2.484 -10.931 -3.356 1.00 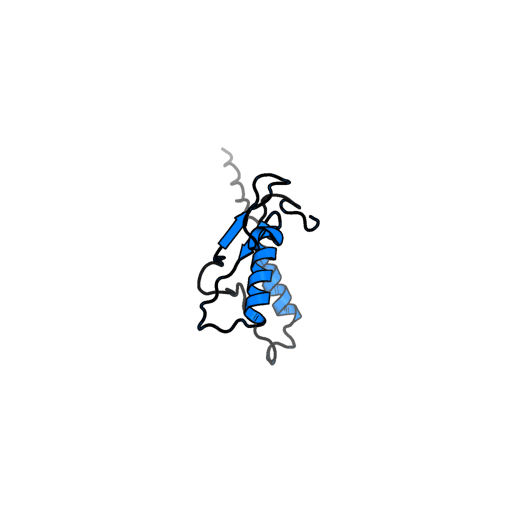92.75 88 ASP A C 1
ATOM 727 O O . ASP A 1 88 ? 2.171 -9.750 -3.206 1.00 92.75 88 ASP A O 1
ATOM 731 N N . ASP A 1 89 ? 1.758 -11.921 -2.824 1.00 92.25 89 ASP A N 1
ATOM 732 C CA . ASP A 1 89 ? 0.562 -11.690 -2.002 1.00 92.25 89 ASP A CA 1
ATOM 733 C C . ASP A 1 89 ? 0.909 -10.942 -0.706 1.00 92.25 89 ASP A C 1
ATOM 735 O O . ASP A 1 89 ? 0.192 -10.027 -0.286 1.00 92.25 89 ASP A O 1
ATOM 739 N N . PHE A 1 90 ? 2.048 -11.285 -0.097 1.00 93.25 90 PHE A N 1
ATOM 740 C CA . PHE A 1 90 ? 2.562 -10.581 1.074 1.00 93.25 90 PHE A CA 1
ATOM 741 C C . PHE A 1 90 ? 2.859 -9.109 0.753 1.00 93.25 90 PHE A C 1
ATOM 743 O O . PHE A 1 90 ? 2.360 -8.214 1.441 1.00 93.25 90 PHE A O 1
ATOM 750 N N . PHE A 1 91 ? 3.609 -8.832 -0.318 1.00 94.88 91 PHE A N 1
ATOM 751 C CA . PHE A 1 91 ? 3.934 -7.455 -0.704 1.00 94.88 91 PHE A CA 1
ATOM 752 C C . PHE A 1 91 ? 2.716 -6.658 -1.171 1.00 94.88 91 PHE A C 1
ATOM 754 O O . PHE A 1 91 ? 2.619 -5.468 -0.868 1.00 94.88 91 PHE A O 1
ATOM 761 N N . LYS A 1 92 ? 1.755 -7.298 -1.844 1.00 91.75 92 LYS A N 1
ATOM 762 C CA . LYS A 1 92 ? 0.465 -6.687 -2.184 1.00 91.75 92 LYS A CA 1
ATOM 763 C C . LYS A 1 92 ? -0.269 -6.232 -0.919 1.00 91.75 92 LYS A C 1
ATOM 765 O O . LYS A 1 92 ? -0.681 -5.075 -0.833 1.00 91.75 92 LYS A O 1
ATOM 770 N N . THR A 1 93 ? -0.365 -7.109 0.082 1.00 93.94 93 THR A N 1
ATOM 771 C CA . THR A 1 93 ? -1.012 -6.810 1.372 1.00 93.94 93 THR A CA 1
ATOM 772 C C . THR A 1 93 ? -0.291 -5.681 2.116 1.00 93.94 93 THR A C 1
ATOM 774 O O . THR A 1 93 ? -0.927 -4.781 2.667 1.00 93.94 93 THR A O 1
ATOM 777 N N . LEU A 1 94 ? 1.044 -5.667 2.085 1.00 94.44 94 LEU A N 1
ATOM 778 C CA . LEU A 1 94 ? 1.842 -4.586 2.663 1.00 94.44 94 LEU A CA 1
ATOM 779 C C . LEU A 1 94 ? 1.611 -3.249 1.934 1.00 94.44 94 LEU A C 1
ATOM 781 O O . LEU A 1 94 ? 1.436 -2.209 2.572 1.00 94.44 94 LEU A O 1
ATOM 785 N N . GLY A 1 95 ? 1.542 -3.276 0.601 1.00 94.06 95 GLY A N 1
ATOM 786 C CA . GLY A 1 95 ? 1.218 -2.114 -0.225 1.00 94.06 95 GLY A CA 1
ATOM 787 C C . GLY A 1 95 ? -0.141 -1.510 0.130 1.00 94.06 95 GLY A C 1
ATOM 788 O O . GLY A 1 95 ? -0.257 -0.290 0.260 1.00 94.06 95 GLY A O 1
ATOM 789 N N . TYR A 1 96 ? -1.149 -2.349 0.381 1.00 94.81 96 TYR A N 1
ATOM 790 C CA . TYR A 1 96 ? -2.449 -1.900 0.882 1.00 94.81 96 TYR A CA 1
ATOM 791 C C . TYR A 1 96 ? -2.351 -1.166 2.217 1.00 94.81 96 TYR A C 1
ATOM 793 O O . TYR A 1 96 ? -2.938 -0.091 2.355 1.00 94.81 96 TYR A O 1
ATOM 801 N N . ALA A 1 97 ? -1.583 -1.684 3.176 1.00 93.69 97 ALA A N 1
ATOM 802 C CA . ALA A 1 97 ? -1.395 -1.020 4.464 1.00 93.69 97 ALA A CA 1
ATOM 803 C C . ALA A 1 97 ? -0.742 0.368 4.313 1.00 93.69 97 ALA A C 1
ATOM 805 O O . ALA A 1 97 ? -1.184 1.334 4.942 1.00 93.69 97 ALA A O 1
ATOM 806 N N . TYR A 1 98 ? 0.261 0.501 3.438 1.00 93.69 98 TYR A N 1
ATOM 807 C CA . TYR A 1 98 ? 0.906 1.792 3.181 1.00 93.69 98 TYR A CA 1
ATOM 808 C C . TYR A 1 98 ? -0.004 2.785 2.466 1.00 93.69 98 TYR A C 1
ATOM 810 O O . TYR A 1 98 ? -0.058 3.946 2.871 1.00 93.69 98 TYR A O 1
ATOM 818 N N . LEU A 1 99 ? -0.753 2.344 1.452 1.00 93.56 99 LEU A N 1
ATOM 819 C CA . LEU A 1 99 ? -1.736 3.196 0.783 1.00 93.56 99 LEU A CA 1
ATOM 820 C C . LEU A 1 99 ? -2.815 3.655 1.763 1.00 93.56 99 LEU A C 1
ATOM 822 O O . LEU A 1 99 ? -3.146 4.835 1.797 1.00 93.56 99 LEU A O 1
ATOM 826 N N . TYR A 1 100 ? -3.310 2.762 2.617 1.00 94.50 100 TYR A N 1
ATOM 827 C CA . TYR A 1 100 ? -4.293 3.111 3.638 1.00 94.50 100 TYR A CA 1
ATOM 828 C C . TYR A 1 100 ? -3.784 4.164 4.627 1.00 94.50 100 TYR A C 1
ATOM 830 O O . TYR A 1 100 ? -4.502 5.121 4.914 1.00 94.50 100 TYR A O 1
ATOM 838 N N . LYS A 1 101 ? -2.534 4.047 5.098 1.00 93.50 101 LYS A N 1
ATOM 839 C CA . LYS A 1 101 ? -1.892 5.097 5.909 1.00 93.50 101 LYS A CA 1
ATOM 840 C C . LYS A 1 101 ? -1.737 6.404 5.120 1.00 93.50 101 LYS A C 1
ATOM 842 O O . LYS A 1 101 ? -2.035 7.471 5.653 1.00 93.50 101 LYS A O 1
ATOM 847 N N . GLY A 1 102 ? -1.254 6.327 3.880 1.00 93.06 102 GLY A N 1
ATOM 848 C CA . GLY A 1 102 ? -0.935 7.487 3.043 1.00 93.06 102 GLY A CA 1
ATOM 849 C C . GLY A 1 102 ? -2.153 8.270 2.549 1.00 93.06 102 GLY A C 1
ATOM 850 O O . GLY A 1 102 ? -2.040 9.465 2.298 1.00 93.06 102 GLY A O 1
ATOM 851 N N . LEU A 1 103 ? -3.317 7.623 2.450 1.00 92.56 103 LEU A N 1
ATOM 852 C CA . LEU A 1 103 ? -4.589 8.235 2.050 1.00 92.56 103 LEU A CA 1
ATOM 853 C C . LEU A 1 103 ? -5.348 8.898 3.217 1.00 92.56 103 LEU A C 1
ATOM 855 O O . LEU A 1 103 ? -6.490 9.320 3.036 1.00 92.56 103 LEU A O 1
ATOM 859 N N . GLY A 1 104 ? -4.748 8.988 4.409 1.00 89.81 104 GLY A N 1
ATOM 860 C CA . GLY A 1 104 ? -5.333 9.710 5.540 1.00 89.81 104 GLY A CA 1
ATOM 861 C C . GLY A 1 104 ? -5.585 11.193 5.230 1.00 89.81 104 GLY A C 1
ATOM 862 O O . GLY A 1 104 ? -4.835 11.830 4.496 1.00 89.81 104 GLY A O 1
ATOM 863 N N . GLU A 1 105 ? -6.625 11.769 5.833 1.00 93.69 105 GLU A N 1
ATOM 864 C CA . GLU A 1 105 ? -7.025 13.173 5.640 1.00 93.69 105 GLU A CA 1
ATOM 865 C C . GLU A 1 105 ? -6.029 14.162 6.260 1.00 93.69 105 GLU A C 1
ATOM 867 O O . GLU A 1 105 ? -5.973 15.333 5.884 1.00 93.69 105 GLU A O 1
ATOM 872 N N . LYS A 1 106 ? -5.247 13.697 7.238 1.00 94.06 106 LYS A N 1
ATOM 873 C CA . LYS A 1 106 ? -4.238 14.489 7.937 1.00 94.06 106 LYS A CA 1
ATOM 874 C C . LYS A 1 106 ? -2.949 13.705 8.138 1.00 94.06 106 LYS A C 1
ATOM 876 O O . LYS A 1 106 ? -2.952 12.478 8.251 1.00 94.06 106 LYS A O 1
ATOM 881 N N . VAL A 1 107 ? -1.854 14.452 8.251 1.00 91.75 107 VAL A N 1
ATOM 882 C CA . VAL A 1 107 ? -0.523 13.924 8.571 1.00 91.75 107 VAL A CA 1
ATOM 883 C C . VAL A 1 107 ? -0.594 13.075 9.844 1.00 91.75 107 VAL A C 1
ATOM 885 O O . VAL A 1 107 ? -1.203 13.486 10.832 1.00 91.75 107 VAL A O 1
ATOM 888 N N . GLU A 1 108 ? 0.005 11.883 9.799 1.00 90.06 108 GLU A N 1
ATOM 889 C CA . GLU A 1 108 ? 0.057 10.925 10.914 1.00 90.06 108 GLU A CA 1
ATOM 890 C C . GLU A 1 108 ? -1.312 10.551 11.519 1.00 90.06 108 GLU A C 1
ATOM 892 O O . GLU A 1 108 ? -1.422 10.213 12.697 1.00 90.06 108 GLU A O 1
ATOM 897 N N . GLN A 1 109 ? -2.381 10.544 10.710 1.00 91.44 109 GLN A N 1
ATOM 898 C CA . GLN A 1 109 ? -3.689 10.037 11.145 1.00 91.44 109 GLN A CA 1
ATOM 899 C C . GLN A 1 109 ? -3.617 8.591 11.666 1.00 91.44 109 GLN A C 1
ATOM 901 O O . GLN A 1 109 ? -4.298 8.248 12.635 1.00 91.44 109 GLN A O 1
ATOM 906 N N . ILE A 1 110 ? -2.791 7.762 11.023 1.00 91.50 110 ILE A N 1
ATOM 907 C CA . ILE A 1 110 ? -2.450 6.409 11.462 1.00 91.50 110 ILE A CA 1
ATOM 908 C C . ILE A 1 110 ? -0.947 6.404 11.774 1.00 91.50 110 ILE A C 1
ATOM 910 O O . ILE A 1 110 ? -0.154 6.432 10.829 1.00 91.50 110 ILE A O 1
ATOM 914 N N . PRO A 1 111 ? -0.538 6.418 13.055 1.00 86.75 111 PRO A N 1
ATOM 915 C CA . PRO A 1 111 ? 0.873 6.421 13.434 1.00 86.75 111 PRO A CA 1
ATOM 916 C C . PRO A 1 111 ? 1.541 5.072 13.133 1.00 86.75 111 PRO A C 1
ATOM 918 O O . PRO A 1 111 ? 0.881 4.034 13.164 1.00 86.75 111 PRO A O 1
ATOM 921 N N . LEU A 1 112 ? 2.843 5.095 12.820 1.00 77.31 112 LEU A N 1
ATOM 922 C CA . LEU A 1 112 ? 3.646 3.877 12.594 1.00 77.31 112 LEU A CA 1
ATOM 923 C C . LEU A 1 112 ? 4.039 3.170 13.897 1.00 77.31 112 LEU A C 1
ATOM 925 O O . LEU A 1 112 ? 4.285 1.969 13.890 1.00 77.31 112 LEU A O 1
ATOM 929 N N . GLU A 1 113 ? 4.078 3.908 15.002 1.00 67.19 113 GLU A N 1
ATOM 930 C CA . GLU A 1 113 ? 4.364 3.367 16.325 1.00 67.19 113 GLU A CA 1
ATOM 931 C C . GLU A 1 113 ? 3.046 3.117 17.069 1.00 67.19 113 GLU A C 1
ATOM 933 O O . GLU A 1 113 ? 2.196 4.010 17.181 1.00 67.19 113 GLU A O 1
ATOM 938 N N . SER A 1 114 ? 2.858 1.885 17.547 1.00 57.19 114 SER A N 1
ATOM 939 C CA . SER A 1 114 ? 1.697 1.455 18.336 1.00 57.19 114 SER A CA 1
ATOM 940 C C . SER A 1 114 ? 2.109 0.578 19.501 1.00 57.19 114 SER A C 1
ATOM 942 O O . SER A 1 114 ? 2.836 -0.406 19.227 1.00 57.19 114 SER A O 1
#

Foldseek 3Di:
DDDDDPPDPPPPDDVLVVVLVVVCVVCVVCVVPDDDDPPDDPDPDPDDAPDKDADPDPPDQDPDPVSVPDDRIDGDHDDDPPDDDDVVVVVSSVVVVVVVQVPDPDDPPPPPPD

Radius of gyration: 23.37 Å; Cα contacts (8 Å, |Δi|>4): 47; chains: 1; bounding box: 37×78×53 Å

Mean predicted aligned error: 9.77 Å

Solvent-accessible surface area (backbone atoms only — not comparable to full-atom values): 7875 Å² total; per-residue (Å²): 137,84,81,79,79,78,76,74,74,86,70,75,83,69,58,66,68,55,50,56,52,49,54,51,61,71,49,49,90,48,49,93,83,53,85,88,73,79,91,69,72,93,56,98,58,83,92,76,79,78,40,79,48,68,59,91,59,86,93,67,83,53,89,52,76,74,42,74,77,56,57,61,68,40,81,44,78,85,73,56,93,88,50,84,88,50,73,64,56,53,53,51,54,50,50,50,53,52,50,60,47,71,69,42,98,47,89,70,71,59,63,91,78,130

Secondary structure (DSSP, 8-state):
-PPPP---------HHHHHHHHHHHHTGGGTTT----TT--S-SS----SEEEE-SSTT---SSGGGGS--SEEEE----TTS---HHHHHHHHHHHHHHHHT-SSTTSS-S--